Protein AF-A0AAW9EB33-F1 (afdb_monomer_lite)

Organism: Klebsiella aerogenes (NCBI:txid548)

Radius of gyration: 15.18 Å; chains: 1; bounding box: 36×20×47 Å

Sequence (83 aa):
RYHAFFQHHPASAYQGPMHWGHATSTDMLHWQHEPIALAPGDKYDRDGCFSGSAVDDDGVLSLIYTGHICLDDRGNDSIIREV

pLDDT: mean 92.48, std 7.73, range [65.75, 98.56]

InterPro domains:
  IPR013148 Glycosyl hydrolase family 32, N-terminal [PF00251] (2-70)
  IPR023296 Glycosyl hydrolase, five-bladed beta-propeller domain superfamily [G3DSA:2.115.10.20] (1-80)
  IPR023296 Glycosyl hydrolase, five-bladed beta-propeller domain superfamily [SSF75005] (1-72)
  IPR051214 Glycosyl Hydrolase 32 Enzymes [PTHR43101] (2-72)

Secondary structure (DSSP, 8-state):
-EEEEEEE-TT-SS--S-EEEEEEESSSSSEEEEEEEE-S-STTTTTEEEEEEEEEETTEEEEEEEEE---SSTT-GGG----

Foldseek 3Di:
DDKDWDWDDPPDPDDWATFIWIWDDPPVPDIDTDPTPGGACDPQQVGHFADWDWDQDVNDTDTDTHRDDDDPDPPPCVPDDDD

Structure (mmCIF, N/CA/C/O backbone):
data_AF-A0AAW9EB33-F1
#
_entry.id   AF-A0AAW9EB33-F1
#
loop_
_atom_site.group_PDB
_atom_site.id
_atom_site.type_symbol
_atom_site.label_atom_id
_atom_site.label_alt_id
_atom_site.label_comp_id
_atom_site.label_asym_id
_atom_site.label_entity_id
_atom_site.label_seq_id
_atom_site.pdbx_PDB_ins_code
_atom_site.Cartn_x
_atom_site.Cartn_y
_atom_site.Cartn_z
_atom_site.occupancy
_atom_site.B_iso_or_equiv
_atom_site.auth_seq_id
_atom_site.auth_comp_id
_atom_site.auth_asym_id
_atom_site.auth_atom_id
_atom_site.pdbx_PDB_model_num
ATOM 1 N N . ARG A 1 1 ? -9.907 0.394 12.306 1.00 91.88 1 ARG A N 1
ATOM 2 C CA . ARG A 1 1 ? -8.541 -0.186 12.298 1.00 91.88 1 ARG A CA 1
ATOM 3 C C . ARG A 1 1 ? -7.707 0.681 11.369 1.00 91.88 1 ARG A C 1
ATOM 5 O O . ARG A 1 1 ? -8.229 1.079 10.340 1.00 91.88 1 ARG A O 1
ATOM 12 N N . TYR A 1 2 ? -6.489 1.039 11.753 1.00 97.12 2 TYR A N 1
ATOM 13 C CA . TYR A 1 2 ? -5.576 1.836 10.936 1.00 97.12 2 TYR A CA 1
ATOM 14 C C . TYR A 1 2 ? -4.789 0.925 9.996 1.00 97.12 2 TYR A C 1
ATOM 16 O O . TYR A 1 2 ? -4.409 -0.178 10.391 1.00 97.12 2 TYR A O 1
ATOM 24 N N . HIS A 1 3 ? -4.559 1.392 8.771 1.00 97.50 3 HIS A N 1
ATOM 25 C CA . HIS A 1 3 ? -3.804 0.686 7.739 1.00 97.50 3 HIS A CA 1
ATOM 26 C C . HIS A 1 3 ? -2.614 1.555 7.338 1.00 97.50 3 HIS A C 1
ATOM 28 O O . HIS A 1 3 ? -2.792 2.721 6.994 1.00 97.50 3 HIS A O 1
ATOM 34 N N . ALA A 1 4 ? -1.414 0.989 7.396 1.00 97.81 4 ALA A N 1
ATOM 35 C CA . ALA A 1 4 ? -0.204 1.608 6.879 1.00 97.81 4 ALA A CA 1
ATOM 36 C C . ALA A 1 4 ? 0.312 0.774 5.710 1.00 97.81 4 ALA A C 1
ATOM 38 O O . ALA A 1 4 ? 0.602 -0.414 5.867 1.00 97.81 4 ALA A O 1
ATOM 39 N N . PHE A 1 5 ? 0.432 1.417 4.553 1.00 98.25 5 PHE A N 1
ATOM 40 C CA . PHE A 1 5 ? 1.090 0.859 3.380 1.00 98.25 5 PHE A CA 1
ATOM 41 C C . PHE A 1 5 ? 2.448 1.531 3.200 1.00 98.25 5 PHE A C 1
ATOM 43 O O . PHE A 1 5 ? 2.597 2.718 3.495 1.00 98.25 5 PHE A O 1
ATOM 50 N N . PHE A 1 6 ? 3.445 0.784 2.738 1.00 97.31 6 PHE A N 1
ATOM 51 C CA . PHE A 1 6 ? 4.802 1.302 2.583 1.00 97.31 6 PHE A CA 1
ATOM 52 C C . PHE A 1 6 ? 5.526 0.663 1.402 1.00 97.31 6 PHE A C 1
ATOM 54 O O . PHE A 1 6 ? 5.332 -0.508 1.086 1.00 97.31 6 PHE A O 1
ATOM 61 N N . GLN A 1 7 ? 6.395 1.448 0.768 1.00 97.25 7 GLN A N 1
ATOM 62 C CA . GLN A 1 7 ? 7.249 0.999 -0.325 1.00 97.25 7 GLN A CA 1
ATOM 63 C C . GLN A 1 7 ? 8.209 -0.091 0.171 1.00 97.25 7 GLN A C 1
ATOM 65 O O . GLN A 1 7 ? 8.984 0.128 1.103 1.00 97.25 7 GLN A O 1
ATOM 70 N N . HIS A 1 8 ? 8.139 -1.272 -0.439 1.00 96.25 8 HIS A N 1
ATOM 71 C CA . HIS A 1 8 ? 8.845 -2.460 0.023 1.00 96.25 8 HIS A CA 1
ATOM 72 C C . HIS A 1 8 ? 9.478 -3.225 -1.140 1.00 96.25 8 HIS A C 1
ATOM 74 O O . HIS A 1 8 ? 8.842 -3.452 -2.163 1.00 96.25 8 HIS A O 1
ATOM 80 N N . HIS A 1 9 ? 10.725 -3.659 -0.971 1.00 96.06 9 HIS A N 1
ATOM 81 C CA . HIS A 1 9 ? 11.376 -4.602 -1.872 1.00 96.06 9 HIS A CA 1
ATOM 82 C C . HIS A 1 9 ? 11.697 -5.883 -1.080 1.00 96.06 9 HIS A C 1
ATOM 84 O O . HIS A 1 9 ? 12.623 -5.877 -0.270 1.00 96.06 9 HIS A O 1
ATOM 90 N N . PRO A 1 10 ? 10.942 -6.984 -1.272 1.00 93.56 10 PRO A N 1
ATOM 91 C CA . PRO A 1 10 ? 11.077 -8.182 -0.434 1.00 93.56 10 PRO A CA 1
ATOM 92 C C . PRO A 1 10 ? 12.452 -8.854 -0.490 1.00 93.56 10 PRO A C 1
ATOM 94 O O . PRO A 1 10 ? 12.863 -9.511 0.463 1.00 93.56 10 PRO A O 1
ATOM 97 N N . ALA A 1 11 ? 13.160 -8.708 -1.612 1.00 92.69 11 ALA A N 1
ATOM 98 C CA . ALA A 1 11 ? 14.411 -9.411 -1.875 1.00 92.69 11 ALA A CA 1
ATOM 99 C C . ALA A 1 11 ? 15.674 -8.602 -1.529 1.00 92.69 11 ALA A C 1
ATOM 101 O O . ALA A 1 11 ? 16.771 -9.159 -1.570 1.00 92.69 11 ALA A O 1
ATOM 102 N N . SER A 1 12 ? 15.569 -7.301 -1.228 1.00 94.06 12 SER A N 1
ATOM 103 C CA . SER A 1 12 ? 16.746 -6.456 -0.990 1.00 94.06 12 SER A CA 1
ATOM 104 C C . SER A 1 12 ? 16.417 -5.166 -0.239 1.00 94.06 12 SER A C 1
ATOM 106 O O . SER A 1 12 ? 15.315 -4.638 -0.323 1.00 94.06 12 SER A O 1
ATOM 108 N N . ALA A 1 13 ? 17.419 -4.614 0.448 1.00 90.25 13 ALA A N 1
ATOM 109 C CA . ALA A 1 13 ? 17.352 -3.289 1.067 1.00 90.25 13 ALA A CA 1
ATOM 110 C C . ALA A 1 13 ? 17.511 -2.129 0.059 1.00 90.25 13 ALA A C 1
ATOM 112 O O . ALA A 1 13 ? 17.321 -0.970 0.420 1.00 90.25 13 ALA A O 1
ATOM 113 N N . TYR A 1 14 ? 17.882 -2.423 -1.190 1.00 91.94 14 TYR A N 1
ATOM 114 C CA . TYR A 1 14 ? 17.981 -1.435 -2.266 1.00 91.94 14 TYR A CA 1
ATOM 115 C C . TYR A 1 14 ? 16.663 -1.309 -3.032 1.00 91.94 14 TYR A C 1
ATOM 117 O O . TYR A 1 14 ? 15.841 -2.225 -3.021 1.00 91.94 14 TYR A O 1
ATOM 125 N N . GLN A 1 15 ? 16.484 -0.197 -3.749 1.00 83.12 15 GLN A N 1
ATOM 126 C CA . GLN A 1 15 ? 15.365 -0.041 -4.680 1.00 83.12 15 GLN A CA 1
ATOM 127 C C . GLN A 1 15 ? 15.394 -1.124 -5.769 1.00 83.12 15 GLN A C 1
ATOM 129 O O . GLN A 1 15 ? 16.456 -1.564 -6.210 1.00 83.12 15 GLN A O 1
ATOM 134 N N . GLY A 1 16 ? 14.207 -1.546 -6.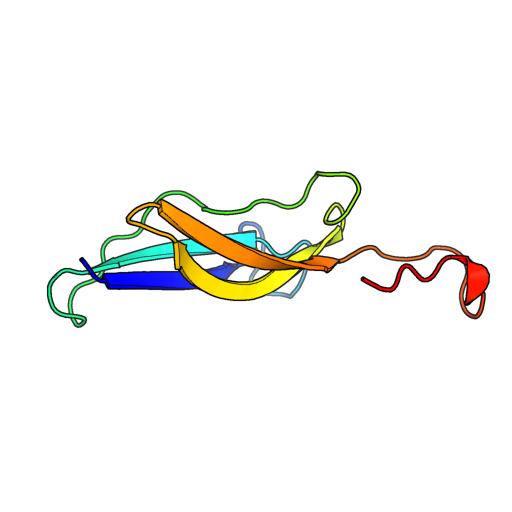188 1.00 88.88 16 GLY A N 1
ATOM 135 C CA . GLY A 1 16 ? 13.981 -2.574 -7.198 1.00 88.88 16 GLY A CA 1
ATOM 136 C C . GLY A 1 16 ? 12.520 -2.535 -7.648 1.00 88.88 16 GLY A C 1
ATOM 137 O O . GLY A 1 16 ? 11.896 -1.479 -7.538 1.00 88.88 16 GLY A O 1
ATOM 138 N N . PRO A 1 17 ? 11.951 -3.658 -8.114 1.00 91.38 17 PRO A N 1
ATOM 139 C CA . PRO A 1 17 ? 10.517 -3.767 -8.365 1.00 91.38 17 PRO A CA 1
ATOM 140 C C . PRO A 1 17 ? 9.737 -3.543 -7.063 1.00 91.38 17 PRO A C 1
ATOM 142 O O . PRO A 1 17 ? 9.665 -4.412 -6.187 1.00 91.38 17 PRO A O 1
ATOM 145 N N . MET A 1 18 ? 9.214 -2.330 -6.902 1.00 96.25 18 MET A N 1
ATOM 146 C CA . MET A 1 18 ? 8.614 -1.903 -5.644 1.00 96.25 18 MET A CA 1
ATOM 147 C C . MET A 1 18 ? 7.238 -2.535 -5.442 1.00 96.25 18 MET A C 1
ATOM 149 O O . MET A 1 18 ? 6.419 -2.570 -6.354 1.00 96.25 18 MET A O 1
ATOM 153 N N . HIS A 1 19 ? 7.006 -3.015 -4.225 1.00 97.19 19 HIS A N 1
ATOM 154 C CA . HIS A 1 19 ? 5.747 -3.551 -3.718 1.00 97.19 19 HIS A CA 1
ATOM 155 C C . HIS A 1 19 ? 5.161 -2.589 -2.681 1.00 97.19 19 HIS A C 1
ATOM 157 O O . HIS A 1 19 ? 5.863 -1.716 -2.156 1.00 97.19 19 HIS A O 1
ATOM 163 N N . TRP A 1 20 ? 3.900 -2.801 -2.308 1.00 98.19 20 TRP A N 1
ATOM 164 C CA . TRP A 1 20 ? 3.339 -2.214 -1.091 1.00 98.19 20 TRP A CA 1
ATOM 165 C C . TRP A 1 20 ? 3.300 -3.256 0.022 1.00 98.19 20 TRP A C 1
ATOM 167 O O . TRP A 1 20 ? 2.474 -4.170 0.012 1.00 98.19 20 TRP A O 1
ATOM 177 N N . GLY A 1 21 ? 4.186 -3.100 1.004 1.00 97.69 21 GLY A N 1
ATOM 178 C CA . GLY A 1 21 ? 4.041 -3.768 2.291 1.00 97.69 21 GLY A CA 1
ATOM 179 C C . GLY A 1 21 ? 2.847 -3.199 3.058 1.00 97.69 21 GLY A C 1
ATOM 180 O O . GLY A 1 21 ? 2.426 -2.067 2.809 1.00 97.69 21 GLY A O 1
ATOM 181 N N . HIS A 1 22 ? 2.294 -3.985 3.980 1.00 98.31 22 HIS A N 1
ATOM 182 C CA . HIS A 1 22 ? 1.082 -3.633 4.712 1.00 98.31 22 HIS A CA 1
ATOM 183 C C . HIS A 1 22 ? 1.222 -3.984 6.192 1.00 98.31 22 HIS A C 1
ATOM 185 O O . HIS A 1 22 ? 1.732 -5.042 6.561 1.00 98.31 22 HIS A O 1
ATOM 191 N N . ALA A 1 23 ? 0.781 -3.069 7.047 1.00 98.31 23 ALA A N 1
ATOM 192 C CA . ALA A 1 23 ? 0.611 -3.310 8.467 1.00 98.31 23 ALA A CA 1
ATOM 193 C C . ALA A 1 23 ? -0.710 -2.713 8.959 1.00 98.31 23 ALA A C 1
ATOM 195 O O . ALA A 1 23 ? -1.166 -1.677 8.459 1.00 98.31 23 ALA A O 1
ATOM 196 N N . THR A 1 24 ? -1.315 -3.344 9.965 1.00 98.44 24 THR A N 1
ATOM 197 C CA . THR A 1 24 ? -2.510 -2.814 10.626 1.00 98.44 24 THR A CA 1
ATOM 198 C C . THR A 1 24 ? -2.295 -2.557 12.107 1.00 98.44 24 THR A C 1
ATOM 200 O O . THR A 1 24 ? -1.468 -3.190 12.759 1.00 98.44 24 THR A O 1
ATOM 203 N N . SER A 1 25 ? -3.045 -1.595 12.641 1.00 98.56 25 SER A N 1
ATOM 204 C CA . SER A 1 25 ? -3.015 -1.242 14.058 1.00 98.56 25 SER A CA 1
ATOM 205 C C . SER A 1 25 ? -4.396 -0.826 14.560 1.00 98.56 25 SER A C 1
ATOM 207 O O . SER A 1 25 ? -5.241 -0.330 13.809 1.00 98.56 25 SER A O 1
ATOM 209 N N . THR A 1 26 ? -4.652 -1.028 15.848 1.00 98.38 26 THR A N 1
ATOM 210 C CA . THR A 1 26 ? -5.849 -0.527 16.540 1.00 98.38 26 THR A CA 1
ATOM 211 C C . THR A 1 26 ? -5.595 0.777 17.290 1.00 98.38 26 THR A C 1
ATOM 213 O O . THR A 1 26 ? -6.559 1.469 17.598 1.00 98.38 26 THR A O 1
ATOM 216 N N . ASP A 1 27 ? -4.333 1.119 17.562 1.00 97.94 27 ASP A N 1
ATOM 217 C CA . ASP A 1 27 ? -3.930 2.237 18.429 1.00 97.94 27 ASP A CA 1
ATOM 218 C C . ASP A 1 27 ? -2.818 3.128 17.838 1.00 97.94 27 ASP A C 1
ATOM 220 O O . ASP A 1 27 ? -2.368 4.059 18.497 1.00 97.94 27 ASP A O 1
ATOM 224 N N . MET A 1 28 ? -2.383 2.853 16.602 1.00 97.56 28 MET A N 1
ATOM 225 C CA . MET A 1 28 ? -1.261 3.498 15.901 1.00 97.56 28 MET A CA 1
ATOM 226 C C . MET A 1 28 ? 0.122 3.303 16.552 1.00 97.56 28 MET A C 1
ATOM 228 O O . MET A 1 28 ? 1.109 3.843 16.050 1.00 97.56 28 MET A O 1
ATOM 232 N N . LEU A 1 29 ? 0.224 2.511 17.622 1.00 97.81 29 LEU A N 1
ATOM 233 C CA . LEU A 1 29 ? 1.469 2.240 18.347 1.00 97.81 29 LEU A CA 1
ATOM 234 C C . LEU A 1 29 ? 1.946 0.808 18.107 1.00 97.81 29 LEU A C 1
ATOM 236 O O . LEU A 1 29 ? 3.112 0.584 17.787 1.00 97.81 29 LEU A O 1
ATOM 240 N N . HIS A 1 30 ? 1.037 -0.156 18.223 1.00 98.00 30 HIS A N 1
ATOM 241 C CA . HIS A 1 30 ? 1.324 -1.570 18.033 1.00 98.00 30 HIS A CA 1
ATOM 242 C C . HIS A 1 30 ? 0.859 -1.997 16.648 1.00 98.00 30 HIS A C 1
ATOM 244 O O . HIS A 1 30 ? -0.322 -1.880 16.310 1.00 98.00 30 HIS A O 1
ATOM 250 N N . TRP A 1 31 ? 1.797 -2.488 15.846 1.00 98.50 31 TRP A N 1
ATOM 251 C CA . TRP A 1 31 ? 1.560 -2.833 14.451 1.00 98.50 31 TRP A CA 1
ATOM 252 C C . TRP A 1 31 ? 1.691 -4.336 14.235 1.00 98.50 31 TRP A C 1
ATOM 254 O O . TRP A 1 31 ? 2.646 -4.964 14.690 1.00 98.50 31 TRP A O 1
ATOM 264 N N . 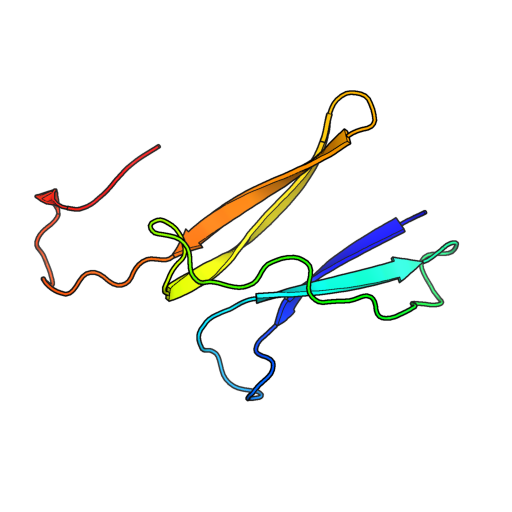GLN A 1 32 ? 0.728 -4.899 13.512 1.00 98.50 32 GLN A N 1
ATOM 265 C CA . GLN A 1 32 ? 0.772 -6.258 12.998 1.00 98.50 32 GLN A CA 1
ATOM 266 C C . GLN A 1 32 ? 1.155 -6.205 11.521 1.00 98.50 32 GLN A C 1
ATOM 268 O O . GLN A 1 32 ? 0.507 -5.507 10.742 1.0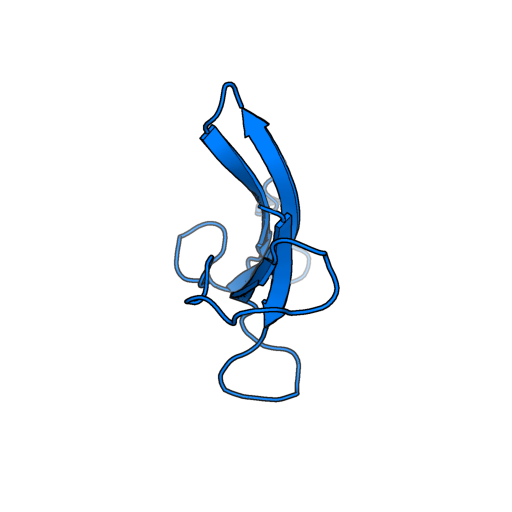0 98.50 32 GLN A O 1
ATOM 273 N N . HIS A 1 33 ? 2.193 -6.949 11.140 1.00 97.88 33 HIS A N 1
ATOM 274 C CA . HIS A 1 33 ? 2.525 -7.151 9.733 1.00 97.88 33 HIS A CA 1
ATOM 275 C C . HIS A 1 33 ? 1.443 -7.991 9.057 1.00 97.88 33 HIS A C 1
ATOM 277 O O . HIS A 1 33 ? 1.073 -9.054 9.556 1.00 97.88 33 HIS A O 1
ATOM 283 N N . GLU A 1 34 ? 0.975 -7.509 7.916 1.00 98.12 34 GLU A N 1
ATOM 284 C CA . GLU A 1 34 ? 0.023 -8.195 7.053 1.00 98.12 34 GLU A CA 1
ATOM 285 C C . GLU A 1 34 ? 0.738 -8.696 5.785 1.00 98.12 34 GLU A C 1
ATOM 287 O O . GLU A 1 34 ? 1.890 -8.319 5.525 1.00 98.12 34 GLU A O 1
ATOM 292 N N . PRO A 1 35 ? 0.091 -9.552 4.976 1.00 97.88 35 PRO A N 1
ATOM 293 C CA . PRO A 1 35 ? 0.598 -9.904 3.656 1.00 97.88 35 PRO A CA 1
ATOM 294 C C . PRO A 1 35 ? 0.851 -8.669 2.783 1.00 97.88 35 PRO A C 1
ATOM 296 O O . PRO A 1 35 ? 0.226 -7.625 2.953 1.00 97.88 35 PRO A O 1
ATOM 299 N N . ILE A 1 36 ? 1.756 -8.802 1.814 1.00 97.25 36 ILE A N 1
ATOM 300 C CA . ILE A 1 36 ? 1.999 -7.765 0.804 1.00 97.25 36 ILE A CA 1
ATOM 301 C C . ILE A 1 36 ? 0.675 -7.411 0.113 1.00 97.25 36 ILE A C 1
ATOM 303 O O . ILE A 1 36 ? -0.034 -8.300 -0.354 1.00 97.25 36 ILE A O 1
ATOM 307 N N . ALA A 1 37 ? 0.364 -6.116 0.046 1.00 97.00 37 ALA A N 1
ATOM 308 C CA . ALA A 1 37 ? -0.890 -5.619 -0.509 1.00 97.00 37 ALA A CA 1
ATOM 309 C C . ALA A 1 37 ? -0.851 -5.504 -2.036 1.00 97.00 37 ALA A C 1
ATOM 311 O O . ALA A 1 37 ? -1.817 -5.872 -2.696 1.00 97.00 37 ALA A O 1
ATOM 312 N N . LEU A 1 38 ? 0.260 -5.005 -2.590 1.00 96.44 38 LEU A N 1
ATOM 313 C CA . LEU A 1 38 ? 0.471 -4.880 -4.034 1.00 96.44 38 LEU A CA 1
ATOM 314 C C . LEU A 1 38 ? 1.835 -5.441 -4.413 1.00 96.44 38 LEU A C 1
ATOM 316 O O . LEU A 1 38 ? 2.839 -5.120 -3.771 1.00 96.44 38 LEU A O 1
ATOM 320 N N . ALA A 1 39 ? 1.856 -6.247 -5.468 1.00 96.56 39 ALA A N 1
ATOM 321 C CA . ALA A 1 39 ? 3.064 -6.751 -6.096 1.00 96.56 39 ALA A CA 1
ATOM 322 C C . ALA A 1 39 ? 3.057 -6.346 -7.576 1.00 96.56 39 ALA A C 1
ATOM 324 O O . ALA A 1 39 ? 2.015 -6.490 -8.213 1.00 96.56 39 ALA A O 1
ATOM 325 N N . PRO A 1 40 ? 4.188 -5.868 -8.120 1.00 95.62 40 PRO A N 1
ATOM 326 C CA . PRO A 1 40 ? 4.281 -5.515 -9.527 1.00 95.62 40 PRO A CA 1
ATOM 327 C C . PRO A 1 40 ? 4.137 -6.765 -10.395 1.00 95.62 40 PRO A C 1
ATOM 329 O O . PRO A 1 40 ? 4.641 -7.838 -10.046 1.00 95.62 40 PRO A O 1
ATOM 332 N N . GLY A 1 41 ? 3.490 -6.625 -11.550 1.00 91.56 41 GLY A N 1
ATOM 333 C CA . GLY A 1 41 ? 3.383 -7.733 -12.503 1.00 91.56 41 GLY A CA 1
ATOM 334 C C . GLY A 1 41 ? 2.358 -7.539 -13.611 1.00 91.56 41 GLY A C 1
ATOM 335 O O . GLY A 1 41 ? 2.447 -8.215 -14.640 1.00 91.56 41 GLY A O 1
ATOM 336 N N . ASP A 1 42 ? 1.430 -6.603 -13.447 1.00 91.38 42 ASP A N 1
ATOM 337 C CA . ASP A 1 42 ? 0.446 -6.281 -14.463 1.00 91.38 42 ASP A CA 1
ATOM 338 C C . ASP A 1 42 ? 1.028 -5.342 -15.520 1.00 91.38 42 ASP A C 1
ATOM 340 O O . ASP A 1 42 ? 2.066 -4.701 -15.367 1.00 91.38 42 ASP A O 1
ATOM 344 N N . LYS A 1 43 ? 0.330 -5.234 -16.652 1.00 90.50 43 LYS A N 1
ATOM 345 C CA . LYS A 1 43 ? 0.780 -4.445 -17.809 1.00 90.50 43 LYS A CA 1
ATOM 346 C C . LYS A 1 43 ? 1.183 -3.004 -17.454 1.00 90.50 43 LYS A C 1
ATOM 348 O O . LYS A 1 43 ? 2.073 -2.462 -18.104 1.00 90.50 43 LYS A O 1
ATOM 353 N N . TYR A 1 44 ? 0.497 -2.383 -16.495 1.00 90.12 44 TYR A N 1
ATOM 354 C CA . TYR A 1 44 ? 0.668 -0.967 -16.157 1.00 90.12 44 TYR A CA 1
ATOM 355 C C . TYR A 1 44 ? 1.566 -0.720 -14.937 1.00 90.12 44 TYR A C 1
ATOM 357 O O . TYR A 1 44 ? 1.872 0.433 -14.657 1.00 90.12 44 TYR A O 1
ATOM 365 N N . ASP A 1 45 ? 2.017 -1.766 -14.243 1.00 94.25 45 ASP A N 1
ATOM 366 C CA . ASP A 1 45 ? 2.872 -1.657 -13.053 1.00 94.25 45 ASP A CA 1
ATOM 367 C C . ASP A 1 45 ? 4.000 -2.703 -13.005 1.00 94.25 45 ASP A C 1
ATOM 369 O O . ASP A 1 45 ? 4.642 -2.878 -11.971 1.00 94.25 45 ASP A O 1
ATOM 373 N N . ARG A 1 46 ? 4.249 -3.397 -14.125 1.00 93.12 46 ARG A N 1
ATOM 374 C CA . ARG A 1 46 ? 5.205 -4.508 -14.265 1.00 93.12 46 ARG A CA 1
ATOM 375 C C . ARG A 1 46 ? 6.567 -4.228 -13.637 1.00 93.12 46 ARG A C 1
ATOM 377 O O . ARG A 1 46 ? 7.201 -5.147 -13.125 1.00 93.12 46 ARG A O 1
ATOM 384 N N . ASP A 1 47 ? 7.020 -2.980 -13.696 1.00 93.31 47 ASP A N 1
ATOM 385 C CA . ASP A 1 47 ? 8.351 -2.587 -13.245 1.00 93.31 47 ASP A CA 1
ATOM 386 C C . ASP A 1 47 ? 8.320 -1.901 -11.858 1.00 93.31 47 ASP A C 1
ATOM 388 O O . ASP A 1 47 ? 9.366 -1.508 -11.339 1.00 93.31 47 ASP A O 1
ATOM 392 N N . GLY A 1 48 ? 7.144 -1.779 -11.225 1.00 95.50 48 GLY A N 1
ATOM 393 C CA . GLY A 1 48 ? 6.970 -1.339 -9.839 1.00 95.50 48 GLY A CA 1
ATOM 394 C C . GLY A 1 48 ? 5.592 -0.738 -9.525 1.00 95.50 48 GLY A C 1
ATOM 395 O O . GLY A 1 48 ? 5.039 0.035 -10.303 1.00 95.50 48 GLY A O 1
ATOM 396 N N . CYS A 1 49 ? 5.085 -0.988 -8.317 1.00 97.19 49 CYS A N 1
ATOM 397 C CA . CYS A 1 49 ? 3.950 -0.265 -7.738 1.00 97.19 49 CYS A CA 1
ATOM 398 C C . CYS A 1 49 ? 4.486 0.887 -6.873 1.00 97.19 49 CYS A C 1
ATOM 400 O O . CYS A 1 49 ? 4.870 0.700 -5.712 1.00 97.19 49 CYS A O 1
ATOM 402 N N . PHE A 1 50 ? 4.558 2.092 -7.435 1.00 95.75 50 PHE A N 1
ATOM 403 C CA . PHE A 1 50 ? 5.098 3.265 -6.745 1.00 95.75 50 PHE A CA 1
ATOM 404 C C . PHE A 1 50 ? 4.077 3.863 -5.767 1.00 95.75 50 PHE A C 1
ATOM 406 O O . PHE A 1 50 ? 3.015 3.292 -5.513 1.00 95.75 50 PHE A O 1
ATOM 413 N N . SER A 1 51 ? 4.447 4.977 -5.134 1.00 97.19 51 SER A N 1
ATOM 414 C CA . SER A 1 51 ? 3.648 5.659 -4.116 1.00 97.19 51 SER A CA 1
ATOM 415 C C . SER A 1 51 ? 2.225 5.985 -4.575 1.00 97.19 51 SER A C 1
ATOM 417 O O . SER A 1 51 ? 1.922 6.070 -5.765 1.00 97.19 51 SER A O 1
ATOM 419 N N . GLY A 1 52 ? 1.351 6.194 -3.595 1.00 97.00 52 GLY A N 1
ATOM 420 C CA . GLY A 1 52 ? -0.066 6.411 -3.825 1.00 97.00 52 GLY A CA 1
ATOM 421 C C . GLY A 1 52 ? -0.812 6.753 -2.545 1.00 97.00 52 GLY A C 1
ATOM 422 O O . GLY A 1 52 ? -0.219 7.160 -1.546 1.00 97.00 52 GLY A O 1
ATOM 423 N N . SER A 1 53 ? -2.127 6.605 -2.585 1.00 97.56 53 SER A N 1
ATOM 424 C CA . SER A 1 53 ? -3.045 6.885 -1.487 1.00 97.56 53 SER A CA 1
ATOM 425 C C . SER A 1 53 ? -4.101 5.790 -1.375 1.00 97.56 53 SER A C 1
ATOM 427 O O . SER A 1 53 ? -4.432 5.122 -2.352 1.00 97.56 53 SER A O 1
ATOM 429 N N . ALA A 1 54 ? -4.629 5.622 -0.167 1.00 96.94 54 ALA A N 1
ATOM 430 C CA . ALA A 1 54 ? -5.782 4.779 0.100 1.00 96.94 54 ALA A CA 1
ATOM 431 C C . ALA A 1 54 ? -6.963 5.680 0.467 1.00 96.94 54 ALA A C 1
ATOM 433 O O . ALA A 1 54 ? -6.804 6.601 1.271 1.00 96.94 54 ALA A O 1
ATOM 434 N N . VAL A 1 55 ? -8.121 5.422 -0.127 1.00 97.31 55 VAL A N 1
ATOM 435 C CA . VAL A 1 55 ? -9.358 6.165 0.121 1.00 97.31 55 VAL A CA 1
ATOM 436 C C . VAL A 1 55 ? -10.461 5.194 0.518 1.00 97.31 55 VAL A C 1
ATOM 438 O O . VAL A 1 55 ? -10.499 4.061 0.040 1.00 97.31 55 VAL A O 1
ATOM 441 N N . ASP A 1 56 ? -11.329 5.630 1.425 1.00 96.25 56 ASP A N 1
ATOM 442 C CA . ASP A 1 56 ? -12.583 4.932 1.690 1.00 96.25 56 ASP A CA 1
ATOM 443 C C . ASP A 1 56 ? -13.588 5.347 0.614 1.00 96.25 56 ASP A C 1
ATOM 445 O O . ASP A 1 56 ? -13.876 6.534 0.457 1.00 96.25 56 ASP A O 1
ATOM 449 N N . ASP A 1 57 ? -14.050 4.371 -0.155 1.00 96.44 57 ASP A N 1
ATOM 450 C CA . ASP A 1 57 ? -15.044 4.511 -1.212 1.00 96.44 57 ASP A CA 1
ATOM 451 C C . ASP A 1 57 ? -16.284 3.715 -0.791 1.00 96.44 57 ASP A C 1
ATOM 453 O O . ASP A 1 57 ? -16.376 2.509 -1.018 1.00 96.44 57 ASP A O 1
ATOM 457 N N . ASP A 1 58 ? -17.176 4.368 -0.043 1.00 96.38 58 ASP A N 1
ATOM 458 C CA . ASP A 1 58 ? -18.396 3.778 0.524 1.00 96.38 58 ASP A CA 1
ATOM 459 C C . ASP A 1 58 ? -18.152 2.455 1.287 1.00 96.38 58 ASP A C 1
ATOM 461 O O . ASP A 1 58 ? -18.873 1.463 1.142 1.00 96.38 58 ASP A O 1
ATOM 465 N N . GLY A 1 59 ? -17.118 2.436 2.138 1.00 94.44 59 GLY A N 1
ATOM 466 C CA . GLY A 1 59 ? -16.723 1.263 2.926 1.00 94.44 59 GLY A CA 1
ATOM 467 C C . GLY A 1 59 ? -15.853 0.245 2.181 1.00 94.44 59 GLY A C 1
ATOM 468 O O . GLY A 1 59 ? -15.492 -0.788 2.756 1.00 94.44 59 GLY A O 1
ATOM 469 N N . VAL A 1 60 ? -15.489 0.521 0.926 1.00 95.44 60 VAL A N 1
ATOM 470 C CA . VAL A 1 60 ? -14.478 -0.223 0.170 1.00 95.44 60 VAL A CA 1
ATOM 471 C C . VAL A 1 60 ? -13.156 0.537 0.237 1.00 95.44 60 VAL A C 1
ATOM 473 O O . VAL A 1 60 ? -13.065 1.697 -0.151 1.00 95.44 60 VAL A O 1
ATOM 476 N N . LEU A 1 61 ? -12.098 -0.117 0.720 1.00 94.31 61 LEU A N 1
ATOM 477 C CA . LEU A 1 61 ? -10.764 0.480 0.723 1.00 94.31 61 LEU A CA 1
ATOM 478 C C . LEU A 1 61 ? -10.175 0.431 -0.692 1.00 94.31 61 LEU A C 1
ATOM 480 O O . LEU A 1 61 ? -9.685 -0.612 -1.129 1.00 94.31 61 LEU A O 1
ATOM 484 N N . SER A 1 62 ? -10.196 1.567 -1.382 1.00 96.44 62 SER A N 1
ATOM 485 C CA . SER A 1 62 ? -9.686 1.718 -2.744 1.00 96.44 62 SER A CA 1
ATOM 486 C C . SER A 1 62 ? -8.265 2.284 -2.732 1.00 96.44 62 SER A C 1
ATOM 488 O O . SER A 1 62 ? -7.980 3.286 -2.071 1.00 96.44 62 SER A O 1
ATOM 490 N N . LEU A 1 63 ? -7.350 1.638 -3.461 1.00 96.75 63 LEU A N 1
ATOM 491 C CA . LEU A 1 63 ? -5.952 2.060 -3.581 1.00 96.75 63 LEU A CA 1
ATOM 492 C C . LEU A 1 63 ? -5.724 2.748 -4.927 1.00 96.75 63 LEU A C 1
ATOM 494 O O . LEU A 1 63 ? -5.993 2.175 -5.981 1.00 96.75 63 LEU A O 1
ATOM 498 N N . ILE A 1 64 ? -5.187 3.963 -4.884 1.00 96.94 64 ILE A N 1
ATOM 499 C CA . ILE A 1 64 ? -4.801 4.746 -6.059 1.00 96.94 64 ILE A CA 1
ATOM 500 C C . ILE A 1 64 ? -3.289 4.905 -6.000 1.00 96.94 64 ILE A C 1
ATOM 502 O O . ILE A 1 64 ? -2.765 5.415 -5.012 1.00 96.94 64 ILE A O 1
ATOM 506 N N . TYR A 1 65 ? -2.572 4.465 -7.025 1.00 97.00 65 TYR A N 1
ATOM 507 C CA . TYR A 1 65 ? -1.112 4.434 -7.003 1.00 97.00 65 TYR A CA 1
ATOM 508 C C . TYR A 1 65 ? -0.520 4.672 -8.388 1.00 97.00 65 TYR A C 1
ATOM 510 O O . TYR A 1 65 ? -1.199 4.542 -9.407 1.00 97.00 65 TYR A O 1
ATOM 518 N N . THR A 1 66 ? 0.765 5.014 -8.417 1.00 96.12 66 THR A N 1
ATOM 519 C CA . THR A 1 66 ? 1.516 5.152 -9.664 1.00 96.12 66 THR A CA 1
ATOM 520 C C . THR A 1 66 ? 2.037 3.788 -10.112 1.00 96.12 66 THR A C 1
ATOM 522 O O . THR A 1 66 ? 2.932 3.225 -9.480 1.00 96.12 66 THR A O 1
ATOM 525 N N . GLY A 1 67 ? 1.510 3.260 -11.215 1.00 94.56 67 GLY A N 1
ATOM 526 C CA . GLY A 1 67 ? 2.096 2.106 -11.899 1.00 94.56 67 GLY A CA 1
ATOM 527 C C . GLY A 1 67 ? 3.359 2.515 -12.660 1.00 94.56 67 GLY A C 1
ATOM 528 O O . GLY A 1 67 ? 3.330 3.450 -13.461 1.00 94.56 67 GLY A O 1
ATOM 529 N N . HIS A 1 68 ? 4.484 1.861 -12.374 1.00 93.19 68 HIS A N 1
ATOM 530 C CA . HIS A 1 68 ? 5.773 2.157 -12.990 1.00 93.19 68 HIS A CA 1
ATOM 531 C C . HIS A 1 68 ? 6.080 1.165 -14.115 1.00 93.19 68 HIS A C 1
ATOM 533 O O . HIS A 1 68 ? 6.064 -0.054 -13.920 1.00 93.19 68 HIS A O 1
ATOM 539 N N . ILE A 1 69 ? 6.414 1.712 -15.284 1.00 91.19 69 ILE A N 1
ATOM 540 C CA . ILE A 1 69 ? 6.903 0.967 -16.443 1.00 91.19 69 ILE A CA 1
ATOM 541 C C . ILE A 1 69 ? 8.209 1.590 -16.941 1.00 91.19 69 ILE A C 1
ATOM 543 O O . ILE A 1 69 ? 8.288 2.790 -17.204 1.00 91.19 69 ILE A O 1
ATOM 547 N N . CYS A 1 70 ? 9.244 0.770 -17.080 1.00 86.44 70 CYS A N 1
ATOM 548 C CA . CYS A 1 70 ? 10.474 1.141 -17.759 1.00 86.44 70 CYS A CA 1
ATOM 549 C C . CYS A 1 70 ? 10.219 1.120 -19.267 1.00 86.44 70 CYS A C 1
ATOM 551 O O . CYS A 1 70 ? 9.733 0.131 -19.819 1.00 86.44 70 CYS A O 1
ATOM 553 N N . LEU A 1 71 ? 10.550 2.222 -19.930 1.00 84.81 71 LEU A N 1
ATOM 554 C CA . LEU A 1 71 ? 10.460 2.345 -21.378 1.00 84.81 71 LEU A CA 1
ATOM 555 C C . LEU A 1 71 ? 11.829 2.021 -21.988 1.00 84.81 71 LEU A C 1
ATOM 557 O O . LEU A 1 71 ? 12.840 2.590 -21.572 1.00 84.81 71 LEU A O 1
ATOM 561 N N . ASP A 1 72 ? 11.857 1.122 -22.970 1.00 77.50 72 ASP A N 1
ATOM 562 C CA . ASP A 1 72 ? 13.109 0.667 -23.592 1.00 77.50 72 ASP A CA 1
ATOM 563 C C . ASP A 1 72 ? 13.720 1.721 -24.544 1.00 77.50 72 ASP A C 1
ATOM 565 O O . ASP A 1 72 ? 14.939 1.769 -24.723 1.00 77.50 72 ASP A O 1
ATOM 569 N N . ASP A 1 73 ? 12.899 2.625 -25.095 1.00 77.00 73 ASP A N 1
ATOM 570 C CA . ASP A 1 73 ? 13.316 3.650 -26.062 1.00 77.00 73 ASP A CA 1
ATOM 571 C C . ASP A 1 73 ? 13.519 5.024 -25.405 1.00 77.00 73 ASP A C 1
ATOM 573 O O . ASP A 1 73 ? 12.609 5.854 -25.319 1.00 77.00 73 ASP A O 1
ATOM 577 N N . ARG A 1 74 ? 14.752 5.297 -24.961 1.00 74.06 74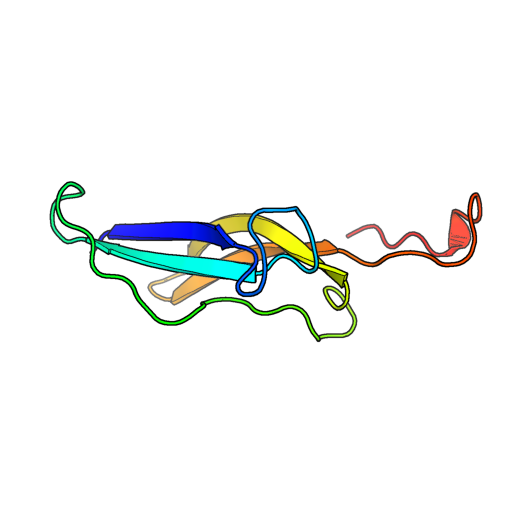 ARG A N 1
ATOM 578 C CA . ARG A 1 74 ? 15.121 6.604 -24.387 1.00 74.06 74 ARG A CA 1
ATOM 579 C C . ARG A 1 74 ? 14.825 7.752 -25.362 1.00 74.06 74 ARG A C 1
ATOM 581 O O . ARG A 1 74 ? 15.378 7.792 -26.457 1.00 74.06 74 ARG A O 1
ATOM 588 N N . GLY A 1 75 ? 14.033 8.727 -24.912 1.00 73.94 75 GLY A N 1
ATOM 589 C CA . GLY A 1 75 ? 13.697 9.940 -25.670 1.00 73.94 75 GLY A CA 1
ATOM 590 C C . GLY A 1 75 ? 12.554 9.768 -26.673 1.00 73.94 75 GLY A C 1
ATOM 591 O O . GLY A 1 75 ? 12.265 10.697 -27.424 1.00 73.94 75 GLY A O 1
ATOM 592 N N . ASN A 1 76 ? 11.912 8.597 -26.707 1.00 79.06 76 ASN A N 1
ATOM 593 C CA . ASN A 1 76 ? 10.677 8.413 -27.446 1.00 79.06 76 ASN A CA 1
ATOM 594 C C . ASN A 1 76 ? 9.481 8.720 -26.539 1.00 79.06 76 ASN A C 1
ATOM 596 O O . ASN A 1 76 ? 8.995 7.857 -25.817 1.00 79.06 76 ASN A O 1
ATOM 600 N N . ASP A 1 77 ? 8.971 9.943 -26.612 1.00 82.00 77 ASP A N 1
ATOM 601 C CA . ASP A 1 77 ? 7.844 10.360 -25.772 1.00 82.00 77 ASP A CA 1
ATOM 602 C C . ASP A 1 77 ? 6.490 9.849 -26.302 1.00 82.00 77 ASP A C 1
ATOM 604 O O . ASP A 1 77 ? 5.488 9.889 -25.593 1.00 82.00 77 ASP A O 1
ATOM 608 N N . SER A 1 78 ? 6.435 9.293 -27.523 1.00 81.00 78 SER A N 1
ATOM 609 C CA . SER A 1 78 ? 5.182 8.789 -28.123 1.00 81.00 78 SER A CA 1
ATOM 610 C C . SER A 1 78 ? 4.575 7.586 -27.390 1.00 81.00 78 SER A C 1
ATOM 612 O O . SER A 1 78 ? 3.410 7.246 -27.601 1.00 81.00 78 SER A O 1
ATOM 614 N N . ILE A 1 79 ? 5.366 6.938 -26.535 1.00 76.62 79 ILE A N 1
ATOM 615 C CA . ILE A 1 79 ? 4.969 5.784 -25.724 1.00 76.62 79 ILE A CA 1
ATOM 616 C C . ILE A 1 79 ? 4.591 6.171 -24.288 1.00 76.62 79 ILE A C 1
ATOM 618 O O . ILE A 1 79 ? 4.133 5.305 -23.538 1.00 76.62 79 ILE A O 1
ATOM 622 N N . ILE A 1 80 ? 4.727 7.450 -23.914 1.00 79.31 80 ILE A N 1
ATOM 623 C CA . ILE A 1 80 ? 4.250 7.969 -22.631 1.00 79.31 80 ILE A CA 1
ATOM 624 C C . ILE A 1 80 ? 2.721 7.882 -22.613 1.00 79.31 80 ILE A C 1
ATOM 626 O O . ILE A 1 80 ? 2.029 8.271 -23.554 1.00 79.31 80 ILE A O 1
ATOM 630 N N . ARG A 1 81 ? 2.187 7.316 -21.532 1.00 72.88 81 ARG A N 1
ATOM 631 C CA . ARG A 1 81 ? 0.751 7.217 -21.274 1.00 72.88 81 ARG A CA 1
ATOM 632 C C . ARG A 1 81 ? 0.431 8.171 -20.131 1.00 72.88 81 ARG A C 1
ATOM 634 O O . ARG A 1 81 ? 0.830 7.913 -19.001 1.00 72.88 81 ARG A O 1
ATOM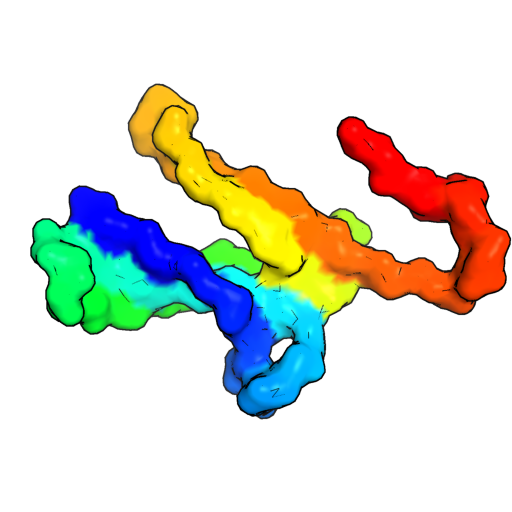 641 N N . GLU A 1 82 ? -0.261 9.257 -20.442 1.00 69.75 82 GLU A N 1
ATOM 642 C CA . GLU A 1 82 ? -0.844 10.160 -19.447 1.00 69.75 82 GLU A CA 1
ATOM 643 C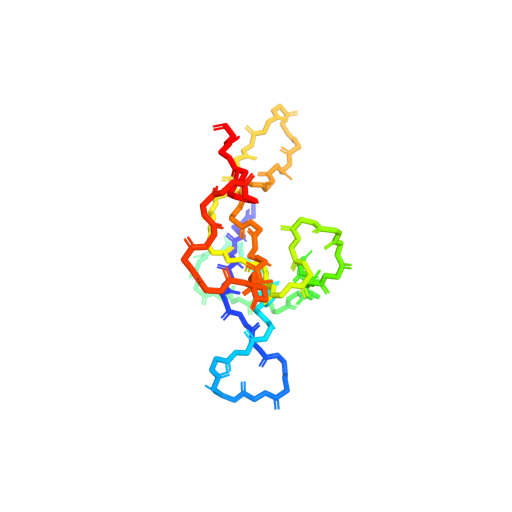 C . GLU A 1 82 ? -2.279 9.705 -19.148 1.00 69.75 82 GLU A C 1
ATOM 645 O O . GLU A 1 82 ? -2.958 9.175 -20.036 1.00 69.75 82 GLU A O 1
ATOM 650 N N . VAL A 1 83 ? -2.705 9.847 -17.892 1.00 65.75 83 VAL A N 1
ATOM 651 C CA . VAL A 1 83 ? -4.015 9.408 -17.378 1.00 65.75 83 VAL A CA 1
ATOM 652 C C . VAL A 1 83 ? -4.875 10.612 -17.039 1.00 65.75 83 VAL A C 1
ATOM 654 O O . VAL A 1 83 ? -4.310 11.575 -16.475 1.00 65.75 83 VAL A O 1
#